Protein AF-A0A8T2TNI6-F1 (afdb_monomer)

Foldseek 3Di:
DDPDPVDDPDPVVVVCCQVVPDPVVVQVVQKDADDPVVCVVPVDGIHRDDPPDDD

Nearest PDB structures (foldseek):
  7r81-assembly1_a1  TM=9.907E-01  e=3.297E-06  Neurospora crassa
  7oyb-assembly1_Y1  TM=9.788E-01  e=5.454E-06  Danio rerio
  8jiv-assembly1_CY  TM=9.872E-01  e=5.860E-06  Triticum aestivum
  6p5j-assembly1_AY  TM=9.840E-01  e=7.272E-06  Oryctolagus cuniculus
  6zu5-assembly1_LY0  TM=9.657E-01  e=1.293E-05  Paranosema locustae

Structure (mmCIF, N/CA/C/O backbone):
data_AF-A0A8T2TNI6-F1
#
_entry.id   AF-A0A8T2TNI6-F1
#
loop_
_atom_site.group_PDB
_atom_site.id
_atom_site.type_symbol
_atom_site.label_atom_id
_atom_site.label_alt_id
_atom_site.label_comp_id
_atom_site.label_asym_id
_atom_site.label_entity_id
_atom_site.label_seq_id
_atom_site.pdbx_PDB_ins_code
_atom_site.Cartn_x
_atom_site.Cartn_y
_atom_site.Cartn_z
_atom_site.occupancy
_atom_site.B_iso_or_equiv
_atom_site.auth_seq_id
_atom_site.auth_comp_id
_atom_site.auth_asym_id
_atom_site.auth_atom_id
_atom_site.pdbx_PDB_model_num
ATOM 1 N N . MET A 1 1 ? 12.591 -22.091 1.407 1.00 79.81 1 MET A N 1
ATOM 2 C CA . MET A 1 1 ? 13.147 -21.797 0.065 1.00 79.81 1 MET A CA 1
ATOM 3 C C . MET A 1 1 ? 12.006 -21.653 -0.929 1.00 79.81 1 MET A C 1
ATOM 5 O O . MET A 1 1 ? 10.968 -22.268 -0.738 1.00 79.81 1 MET A O 1
ATOM 9 N N . LYS A 1 2 ? 12.172 -20.827 -1.961 1.00 87.94 2 LYS A N 1
ATOM 10 C CA . LYS A 1 2 ? 11.180 -20.662 -3.031 1.00 87.94 2 LYS A CA 1
ATOM 11 C C . LYS A 1 2 ? 11.367 -21.776 -4.067 1.00 87.94 2 LYS A C 1
ATO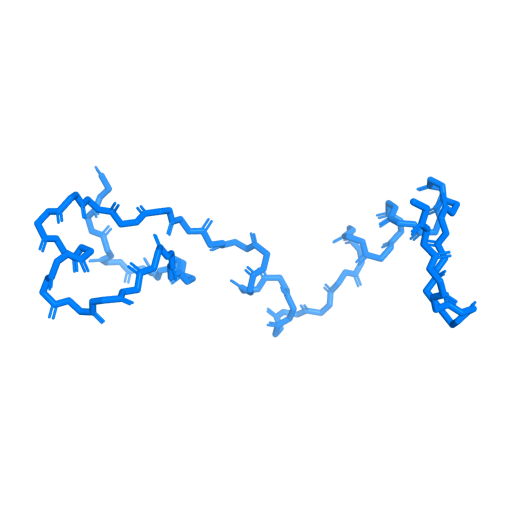M 13 O O . LYS A 1 2 ? 12.435 -21.838 -4.664 1.00 87.94 2 LYS A O 1
ATOM 18 N N . PHE A 1 3 ? 10.339 -22.595 -4.294 1.00 94.44 3 PHE A N 1
ATOM 19 C CA . PHE A 1 3 ? 10.391 -23.733 -5.227 1.00 94.44 3 PHE A CA 1
ATOM 20 C C . PHE A 1 3 ? 9.949 -23.392 -6.657 1.00 94.44 3 PHE A C 1
ATOM 22 O O . PHE A 1 3 ? 10.369 -24.050 -7.599 1.00 94.44 3 PHE A O 1
ATOM 29 N N . ASN A 1 4 ? 9.130 -22.350 -6.838 1.00 94.75 4 ASN A N 1
ATOM 30 C CA . ASN A 1 4 ? 8.665 -21.947 -8.164 1.00 94.75 4 ASN A CA 1
ATOM 31 C C . ASN A 1 4 ? 9.764 -21.160 -8.914 1.00 94.75 4 ASN A C 1
ATOM 33 O O . ASN A 1 4 ? 10.146 -20.079 -8.443 1.00 94.75 4 ASN A O 1
ATOM 37 N N . PRO A 1 5 ? 10.246 -21.640 -10.077 1.00 93.00 5 PRO A N 1
ATOM 38 C CA . PRO A 1 5 ? 11.285 -20.959 -10.848 1.00 93.00 5 PRO A CA 1
ATOM 39 C C . PRO A 1 5 ? 10.809 -19.643 -11.487 1.00 93.00 5 PRO A C 1
ATOM 41 O O . PRO A 1 5 ? 11.622 -18.741 -11.685 1.00 93.00 5 PRO A O 1
ATOM 44 N N . ALA A 1 6 ? 9.508 -19.487 -11.759 1.00 94.62 6 ALA A N 1
ATOM 45 C CA . ALA A 1 6 ? 8.954 -18.298 -12.414 1.00 94.62 6 ALA A CA 1
ATOM 46 C C . ALA A 1 6 ? 8.903 -17.062 -11.498 1.00 94.62 6 ALA A C 1
ATOM 48 O O . ALA A 1 6 ? 8.898 -15.923 -11.966 1.00 94.62 6 ALA A O 1
ATOM 49 N N . VAL A 1 7 ? 8.887 -17.260 -10.178 1.00 93.12 7 VAL A N 1
ATOM 50 C CA . VAL A 1 7 ? 8.864 -16.156 -9.213 1.00 93.12 7 VAL A CA 1
ATOM 51 C C . VAL A 1 7 ? 10.297 -15.709 -8.948 1.00 93.12 7 VAL A C 1
ATOM 53 O O . VAL A 1 7 ? 11.151 -16.520 -8.611 1.00 93.12 7 VAL A O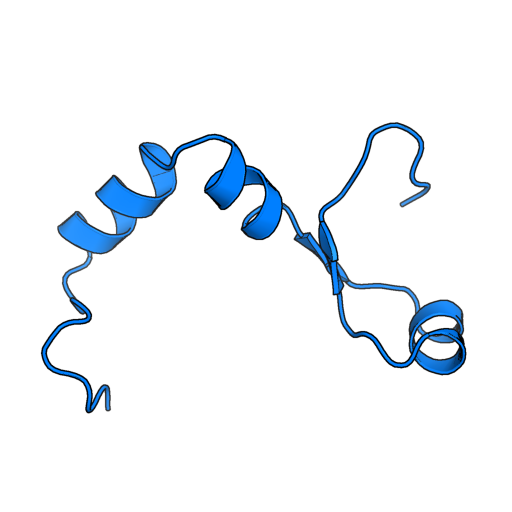 1
ATOM 56 N N . SER A 1 8 ? 10.610 -14.420 -9.067 1.00 93.62 8 SER A N 1
ATOM 57 C CA . SER A 1 8 ? 11.975 -13.931 -8.821 1.00 93.62 8 SER A CA 1
ATOM 58 C C . SER A 1 8 ? 12.222 -13.633 -7.334 1.00 93.62 8 SER A C 1
ATOM 60 O O . SER A 1 8 ? 11.358 -13.069 -6.675 1.00 93.62 8 SER A O 1
ATOM 62 N N . SER A 1 9 ? 13.412 -13.953 -6.813 1.00 93.88 9 SER A N 1
ATOM 63 C CA . SER A 1 9 ? 13.867 -13.568 -5.457 1.00 93.88 9 SER A CA 1
ATOM 64 C C . SER A 1 9 ? 14.802 -12.348 -5.460 1.00 93.88 9 SER A C 1
ATOM 66 O O . SER A 1 9 ? 15.342 -11.965 -4.429 1.00 93.88 9 SER A O 1
ATOM 68 N N . SER A 1 10 ? 15.014 -11.729 -6.626 1.00 96.25 10 SER A N 1
ATOM 69 C CA . SER A 1 10 ? 15.868 -10.548 -6.761 1.00 96.25 10 SER A CA 1
ATOM 70 C C . SER A 1 10 ? 15.184 -9.316 -6.163 1.00 96.25 10 SER A C 1
ATOM 72 O O . SER A 1 10 ? 14.094 -8.933 -6.595 1.00 96.25 10 SER A O 1
ATOM 74 N N . HIS A 1 11 ? 15.861 -8.646 -5.229 1.00 96.75 11 HIS A N 1
ATOM 75 C CA . HIS A 1 11 ? 15.361 -7.439 -4.565 1.00 96.75 11 HIS A CA 1
ATOM 76 C C . HIS A 1 11 ? 15.011 -6.316 -5.558 1.00 96.75 11 HIS A C 1
ATOM 78 O O . HIS A 1 11 ? 13.961 -5.684 -5.447 1.00 96.75 11 HIS A O 1
ATOM 84 N N . ARG A 1 12 ? 15.840 -6.118 -6.595 1.00 97.88 12 ARG A N 1
ATOM 85 C CA . ARG A 1 12 ? 15.601 -5.114 -7.647 1.00 97.88 12 ARG A CA 1
ATOM 86 C C . ARG A 1 12 ? 14.294 -5.371 -8.399 1.00 97.88 12 ARG A C 1
ATOM 88 O O . ARG A 1 12 ? 13.534 -4.434 -8.631 1.00 97.88 12 ARG A O 1
ATOM 95 N N . LYS A 1 13 ? 14.034 -6.630 -8.776 1.00 96.62 13 LYS A N 1
ATOM 96 C CA . LYS A 1 13 ? 12.811 -7.014 -9.497 1.00 96.62 13 LYS A CA 1
ATOM 97 C C . LYS A 1 13 ? 11.578 -6.819 -8.613 1.00 96.62 13 LYS A C 1
ATOM 99 O O . LYS A 1 13 ? 10.643 -6.168 -9.059 1.00 96.62 13 LYS A O 1
ATOM 104 N N . SER A 1 14 ? 11.636 -7.274 -7.359 1.00 95.69 14 SER A N 1
ATOM 105 C CA . SER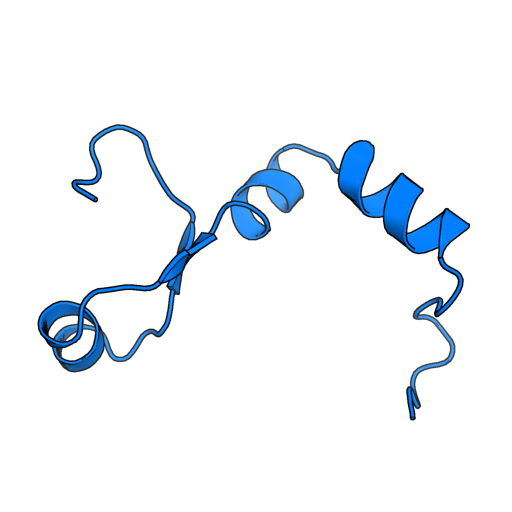 A 1 14 ? 10.543 -7.130 -6.383 1.00 95.69 14 SER A CA 1
ATOM 106 C C . SER A 1 14 ? 10.155 -5.665 -6.135 1.00 95.69 14 SER A C 1
ATOM 108 O O . SER A 1 14 ? 8.983 -5.294 -6.220 1.00 95.69 14 SER A O 1
ATOM 110 N N . ARG A 1 15 ? 11.145 -4.787 -5.928 1.00 97.19 15 ARG A N 1
ATOM 111 C CA . ARG A 1 15 ? 10.896 -3.347 -5.752 1.00 97.19 15 ARG A CA 1
ATOM 112 C C . ARG A 1 15 ? 10.260 -2.723 -6.984 1.00 97.19 15 ARG A C 1
ATOM 114 O O . ARG A 1 15 ? 9.278 -2.001 -6.850 1.00 97.19 15 ARG A O 1
ATOM 121 N N . LYS A 1 16 ? 10.790 -3.017 -8.178 1.00 97.00 16 LYS A N 1
ATOM 122 C CA . LYS A 1 16 ? 10.218 -2.501 -9.426 1.00 97.00 16 LYS A CA 1
ATOM 123 C C . LYS A 1 16 ? 8.751 -2.917 -9.550 1.00 97.00 16 LYS A C 1
ATOM 125 O O . LYS A 1 16 ? 7.912 -2.051 -9.735 1.00 97.00 16 LYS A O 1
ATOM 130 N N . THR A 1 17 ? 8.437 -4.201 -9.358 1.00 96.00 17 THR A N 1
ATOM 131 C CA . THR A 1 17 ? 7.055 -4.698 -9.451 1.00 96.00 17 THR A CA 1
ATOM 132 C C . THR A 1 17 ? 6.118 -4.085 -8.418 1.00 96.00 17 THR A C 1
ATOM 134 O O . THR A 1 17 ? 4.959 -3.867 -8.740 1.00 96.00 17 THR A O 1
ATOM 137 N N . HIS A 1 18 ? 6.597 -3.786 -7.207 1.00 95.62 18 HIS A N 1
ATOM 138 C CA . HIS A 1 18 ? 5.784 -3.147 -6.173 1.00 95.62 18 HIS A CA 1
ATOM 139 C C . HIS A 1 18 ? 5.446 -1.694 -6.533 1.00 95.62 18 HIS A C 1
ATOM 141 O O . HIS A 1 18 ? 4.286 -1.299 -6.505 1.00 95.62 18 HIS A O 1
ATOM 147 N N . PHE A 1 19 ? 6.453 -0.898 -6.905 1.00 96.00 19 PHE A N 1
ATOM 148 C CA . PH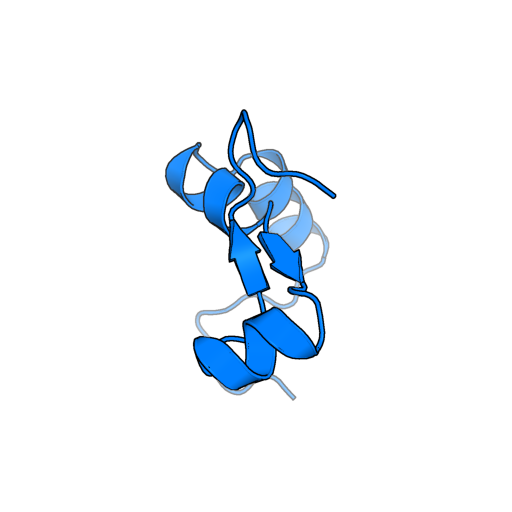E A 1 19 ? 6.264 0.535 -7.151 1.00 96.00 19 PHE A CA 1
ATOM 149 C C . PHE A 1 19 ? 5.643 0.857 -8.513 1.00 96.00 19 PHE A C 1
ATOM 151 O O . PHE A 1 19 ? 5.037 1.912 -8.659 1.00 96.00 19 PHE A O 1
ATOM 158 N N . THR A 1 20 ? 5.766 -0.029 -9.505 1.00 96.94 20 THR A N 1
ATOM 159 C CA . THR A 1 20 ? 5.162 0.157 -10.838 1.00 96.94 20 THR A CA 1
ATOM 160 C C . THR A 1 20 ? 3.928 -0.722 -11.059 1.00 96.94 20 THR A C 1
ATOM 162 O O . THR A 1 20 ? 3.586 -1.014 -12.204 1.00 96.94 20 THR A O 1
ATOM 165 N N . ALA A 1 21 ? 3.303 -1.224 -9.991 1.00 96.12 21 ALA A N 1
ATOM 166 C CA . ALA A 1 21 ? 2.126 -2.082 -10.090 1.00 96.12 21 ALA A CA 1
ATOM 167 C C . ALA A 1 21 ? 0.925 -1.325 -10.698 1.00 96.12 21 ALA A C 1
ATOM 169 O O . ALA A 1 21 ? 0.738 -0.150 -10.397 1.00 96.12 21 ALA A O 1
ATOM 170 N N . PRO A 1 22 ? 0.069 -1.963 -11.514 1.00 97.56 22 PRO A N 1
ATOM 171 C CA . PRO A 1 22 ? -1.184 -1.355 -11.964 1.00 97.56 22 PRO A CA 1
ATOM 172 C C . PRO A 1 22 ? -2.201 -1.244 -10.814 1.00 97.56 22 PRO A C 1
ATOM 174 O O . PRO A 1 22 ? -2.095 -1.936 -9.799 1.00 97.56 22 PRO A O 1
ATOM 177 N N . SER A 1 23 ? -3.235 -0.416 -10.991 1.00 95.25 23 SER A N 1
ATOM 178 C CA . SER A 1 23 ? -4.234 -0.101 -9.951 1.00 95.25 23 SER A CA 1
ATOM 179 C C . SER A 1 23 ? -4.944 -1.329 -9.367 1.00 95.25 23 SER A C 1
ATOM 181 O O . SER A 1 23 ? -5.180 -1.400 -8.161 1.00 95.25 23 SER A O 1
ATOM 183 N N . SER A 1 24 ? -5.246 -2.330 -10.199 1.00 95.81 24 SER A N 1
ATOM 184 C CA . SER A 1 24 ? -5.869 -3.586 -9.768 1.00 95.81 24 SER A CA 1
ATOM 185 C C . SER A 1 24 ? -5.010 -4.345 -8.756 1.00 95.81 24 SER A C 1
ATOM 187 O O . SER A 1 24 ? -5.543 -4.904 -7.798 1.00 95.81 24 SER A O 1
ATOM 189 N N . VAL A 1 25 ? -3.690 -4.320 -8.944 1.00 96.31 25 VAL A N 1
ATOM 190 C CA . VAL A 1 25 ? -2.708 -4.961 -8.066 1.00 96.31 25 VAL A CA 1
ATOM 191 C C . VAL A 1 25 ? -2.440 -4.090 -6.842 1.00 96.31 25 VAL A C 1
ATOM 193 O O . VAL A 1 25 ? -2.426 -4.614 -5.730 1.00 96.31 25 VAL A O 1
ATOM 196 N N . MET A 1 26 ? -2.310 -2.767 -7.014 1.00 94.62 26 MET A N 1
ATOM 197 C CA . MET A 1 26 ? -2.153 -1.838 -5.887 1.00 94.62 26 MET A CA 1
ATOM 198 C C . MET A 1 26 ? -3.292 -1.978 -4.876 1.00 94.62 26 MET A C 1
ATOM 200 O O . MET A 1 26 ? -3.031 -2.037 -3.681 1.00 94.62 26 MET A O 1
ATOM 204 N N . ARG A 1 27 ? -4.542 -2.123 -5.338 1.00 95.75 27 ARG A N 1
ATOM 205 C CA . ARG A 1 27 ? -5.699 -2.333 -4.455 1.00 95.75 27 ARG A CA 1
ATOM 206 C C . ARG A 1 27 ? -5.513 -3.536 -3.528 1.00 95.75 27 ARG A C 1
ATOM 208 O O . ARG A 1 27 ? -5.851 -3.463 -2.357 1.00 95.75 27 ARG A O 1
ATOM 215 N N . VAL A 1 28 ? -4.985 -4.644 -4.047 1.00 95.19 28 VAL A N 1
ATOM 216 C CA . VAL A 1 28 ? -4.750 -5.860 -3.251 1.00 95.19 28 VAL A CA 1
ATOM 217 C C . VAL A 1 28 ? -3.580 -5.671 -2.285 1.00 95.19 28 VAL A C 1
ATOM 219 O O . VAL A 1 28 ? -3.654 -6.137 -1.153 1.00 95.19 28 VAL A O 1
ATOM 222 N N . LEU A 1 29 ? -2.525 -4.966 -2.707 1.00 94.44 29 LEU A N 1
ATOM 223 C CA . LEU A 1 29 ? -1.394 -4.618 -1.838 1.00 94.44 29 LEU A CA 1
ATOM 224 C C . LEU A 1 29 ? -1.825 -3.698 -0.683 1.00 94.44 29 LEU A C 1
ATOM 226 O O . LEU A 1 29 ? -1.340 -3.848 0.435 1.00 94.44 29 LEU A O 1
ATOM 230 N N . MET A 1 30 ? -2.774 -2.794 -0.931 1.00 94.88 30 MET A N 1
ATOM 231 C CA . MET A 1 30 ? -3.360 -1.874 0.051 1.00 94.88 30 MET A CA 1
ATOM 232 C C . MET A 1 30 ? -4.488 -2.536 0.864 1.00 94.88 30 MET A C 1
ATOM 234 O O . MET A 1 30 ? -5.615 -2.042 0.927 1.00 94.88 30 MET A O 1
ATOM 238 N N . S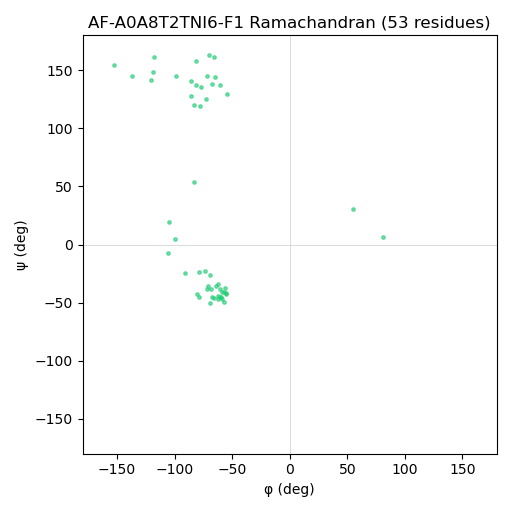ER A 1 31 ? -4.188 -3.682 1.478 1.00 95.06 31 SER A N 1
ATOM 239 C CA . SER A 1 31 ? -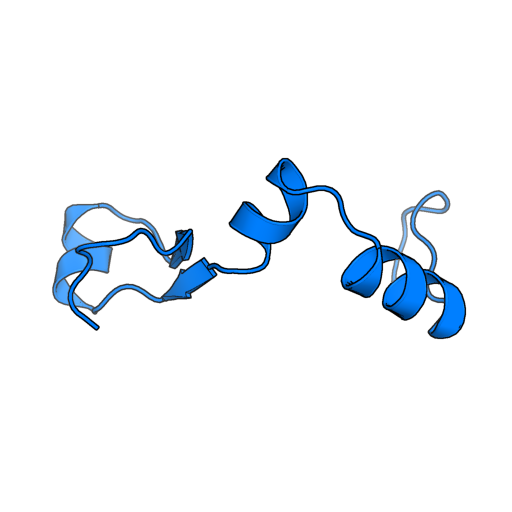5.112 -4.400 2.367 1.00 95.06 31 SER A CA 1
ATOM 240 C C . SER A 1 31 ? -4.841 -4.123 3.845 1.00 95.06 31 SER A C 1
ATOM 242 O O . SER A 1 31 ? -3.681 -4.016 4.245 1.00 95.06 31 SER A O 1
ATOM 244 N N . ALA A 1 32 ? -5.900 -4.081 4.656 1.00 94.88 32 ALA A N 1
ATOM 245 C CA . ALA A 1 32 ? -5.825 -3.916 6.106 1.00 94.88 32 ALA A CA 1
ATOM 246 C C . ALA A 1 32 ? -6.421 -5.133 6.845 1.00 94.88 32 ALA A C 1
ATOM 248 O O . ALA A 1 32 ? -7.332 -5.793 6.327 1.00 94.88 32 ALA A O 1
ATOM 249 N N . PRO A 1 33 ? -5.904 -5.487 8.038 1.00 95.12 33 PRO A N 1
ATOM 250 C CA . PRO A 1 33 ? -6.469 -6.554 8.857 1.00 95.12 33 PRO A CA 1
ATOM 251 C C . PRO A 1 33 ? -7.806 -6.134 9.479 1.00 95.12 33 PRO A C 1
ATOM 253 O O . PRO A 1 33 ? -7.967 -5.000 9.907 1.00 95.12 33 PRO A O 1
ATOM 256 N N . LEU A 1 34 ? -8.736 -7.082 9.603 1.00 95.12 34 LEU A N 1
ATOM 257 C CA . LEU A 1 34 ? -10.016 -6.845 10.279 1.00 95.12 34 LEU A CA 1
ATOM 258 C C . LEU A 1 34 ? -9.890 -6.956 11.813 1.00 95.12 34 LEU A C 1
ATOM 260 O O . LEU A 1 34 ? -8.996 -7.644 12.329 1.00 95.12 34 LEU A O 1
ATOM 264 N N . SER A 1 35 ? -10.815 -6.337 12.549 1.00 94.56 35 SER A N 1
ATOM 265 C CA . SER A 1 35 ? -10.956 -6.518 14.003 1.00 94.56 35 SER A CA 1
ATOM 266 C C . SER A 1 35 ? -11.381 -7.954 14.355 1.00 94.56 35 SER A C 1
ATOM 268 O O . SER A 1 35 ? -11.878 -8.694 13.505 1.00 94.56 35 SER A O 1
ATOM 270 N N . SER A 1 36 ? -11.182 -8.390 15.602 1.00 93.75 36 SER A N 1
ATOM 271 C CA . SER A 1 36 ? -11.513 -9.761 16.037 1.00 93.75 36 SER A CA 1
ATOM 272 C C . SER A 1 36 ? -12.994 -10.110 15.842 1.00 93.75 36 SER A C 1
ATOM 274 O O . SER A 1 36 ? -13.308 -11.195 15.356 1.00 93.75 36 SER A O 1
ATOM 276 N N . ALA A 1 37 ? -13.902 -9.176 16.136 1.00 93.81 37 ALA A N 1
ATOM 277 C CA . ALA A 1 37 ? -15.339 -9.356 15.930 1.00 93.81 37 ALA A CA 1
ATOM 278 C C . ALA A 1 37 ? -15.692 -9.554 14.444 1.00 93.81 37 ALA A C 1
ATOM 280 O O . ALA A 1 37 ? -16.445 -10.463 14.093 1.00 93.81 37 ALA A O 1
ATOM 281 N N . LEU A 1 38 ? -15.100 -8.747 13.557 1.00 94.62 38 LEU A N 1
ATOM 282 C CA . LEU A 1 38 ? -15.331 -8.839 12.113 1.00 94.62 38 LEU A CA 1
ATOM 283 C C . LEU A 1 38 ? -14.692 -10.094 11.504 1.00 94.62 38 LEU A C 1
ATOM 285 O O . LEU A 1 38 ? -15.295 -10.722 10.633 1.00 94.62 38 LEU A O 1
ATOM 289 N N . LYS A 1 39 ? -13.519 -10.507 12.001 1.00 95.81 39 LYS A N 1
ATOM 290 C CA . LYS A 1 39 ? -12.876 -11.777 11.630 1.00 95.81 39 LYS A CA 1
ATOM 291 C C . LYS A 1 39 ? -13.764 -12.969 11.955 1.00 95.81 39 LYS A C 1
ATOM 293 O O . LYS A 1 39 ? -13.922 -13.826 11.099 1.00 95.81 39 LYS A O 1
ATOM 298 N N . ASN A 1 40 ? -14.374 -13.008 13.139 1.00 95.12 40 ASN A N 1
ATOM 299 C CA . ASN A 1 40 ? -15.253 -14.114 13.530 1.00 95.12 40 ASN A CA 1
ATOM 300 C C . ASN A 1 40 ? -16.553 -14.130 12.716 1.00 95.12 40 ASN A C 1
ATOM 302 O O . ASN A 1 40 ? -17.025 -15.196 12.335 1.00 95.12 40 ASN A O 1
ATOM 306 N N . LYS A 1 41 ? -17.114 -12.952 12.412 1.00 96.50 41 LYS A N 1
ATOM 307 C CA . LYS A 1 41 ? -18.354 -12.834 11.633 1.00 96.50 41 LYS A CA 1
ATOM 308 C C . LYS A 1 41 ? -18.183 -13.271 10.177 1.00 96.50 41 LYS A C 1
ATOM 310 O O . LYS A 1 41 ? -19.049 -13.956 9.644 1.00 96.50 41 LYS A O 1
ATOM 315 N N . TYR A 1 42 ? -17.100 -12.843 9.527 1.00 95.56 42 TYR A N 1
ATOM 316 C CA . TYR A 1 42 ? -16.896 -13.060 8.089 1.00 95.56 42 TYR A CA 1
ATOM 317 C C . TYR A 1 42 ? -15.862 -14.142 7.763 1.00 95.56 42 TYR A C 1
ATOM 319 O O . TYR A 1 42 ? -15.706 -14.498 6.601 1.00 95.56 42 TYR A O 1
ATOM 327 N N . ASN A 1 43 ? -15.156 -14.669 8.766 1.00 95.00 43 ASN A N 1
ATOM 328 C CA . ASN A 1 43 ? -14.104 -15.681 8.640 1.00 95.00 43 ASN A CA 1
ATOM 329 C C . ASN A 1 43 ? -12.965 -15.295 7.666 1.00 95.00 43 ASN A C 1
ATOM 331 O O . ASN A 1 43 ? -12.347 -16.150 7.034 1.00 95.00 43 ASN A O 1
ATOM 335 N N . VAL A 1 44 ? -12.680 -13.991 7.538 1.00 95.19 44 VAL A N 1
ATOM 336 C CA . VAL A 1 44 ? -11.642 -13.426 6.654 1.00 95.19 44 VAL A CA 1
ATOM 337 C C . VAL A 1 44 ? -10.618 -12.637 7.471 1.00 95.19 44 VAL A C 1
ATOM 339 O O . VAL A 1 44 ? -10.967 -11.931 8.412 1.00 95.19 44 VAL A O 1
ATOM 342 N N . ARG A 1 45 ? -9.331 -12.733 7.101 1.00 94.25 45 ARG A N 1
ATOM 343 C CA . ARG A 1 45 ? -8.219 -12.085 7.824 1.00 94.25 45 ARG A CA 1
ATOM 344 C C . ARG A 1 45 ? -8.060 -10.590 7.519 1.00 94.25 45 ARG A C 1
ATOM 346 O O . ARG A 1 45 ? -7.811 -9.818 8.448 1.00 94.25 45 ARG A O 1
ATOM 353 N N . SER A 1 46 ? -8.135 -10.207 6.247 1.00 94.62 46 SER A N 1
ATOM 354 C CA . SER A 1 46 ? -7.875 -8.848 5.752 1.00 94.62 46 SER A CA 1
ATOM 355 C C . SER A 1 46 ? -8.657 -8.556 4.474 1.00 94.62 46 SER A C 1
ATOM 357 O O . SER A 1 46 ? -8.989 -9.476 3.725 1.00 94.62 46 SER A O 1
ATOM 359 N N . VAL A 1 47 ? -8.928 -7.276 4.221 1.00 94.06 47 VAL A N 1
ATOM 360 C CA . VAL A 1 47 ? -9.682 -6.793 3.053 1.00 94.06 47 VAL A CA 1
ATOM 361 C C . VAL A 1 47 ? -8.975 -5.555 2.474 1.00 94.06 47 VAL A C 1
ATOM 363 O O . VAL A 1 47 ? -8.363 -4.803 3.236 1.00 94.06 47 VAL A O 1
ATOM 366 N N . PRO A 1 48 ? -8.981 -5.344 1.142 1.00 95.69 48 PRO A N 1
ATOM 367 C CA . PRO A 1 48 ? -8.568 -4.080 0.536 1.00 95.69 48 PRO A CA 1
ATOM 368 C C . PRO A 1 48 ? -9.342 -2.895 1.105 1.00 95.69 48 PRO A C 1
ATOM 370 O O . PRO A 1 48 ? -10.570 -2.932 1.114 1.00 95.69 48 PRO A O 1
ATOM 373 N N . VAL A 1 49 ? -8.630 -1.852 1.525 1.00 93.19 49 VAL A N 1
ATOM 374 C CA . VAL A 1 49 ? -9.253 -0.661 2.117 1.00 93.19 49 VAL A CA 1
ATOM 375 C C . VAL A 1 49 ? -10.058 0.091 1.061 1.00 93.19 49 VAL A C 1
ATOM 377 O O . VAL A 1 49 ? -9.606 0.257 -0.082 1.00 93.19 49 VAL A O 1
ATOM 380 N N . ARG A 1 50 ? -11.243 0.569 1.439 1.00 93.69 50 ARG A N 1
ATOM 381 C CA . ARG A 1 50 ? -12.047 1.485 0.635 1.00 93.69 50 ARG A CA 1
ATOM 382 C C . ARG A 1 50 ? -12.259 2.817 1.339 1.00 93.69 50 ARG A C 1
A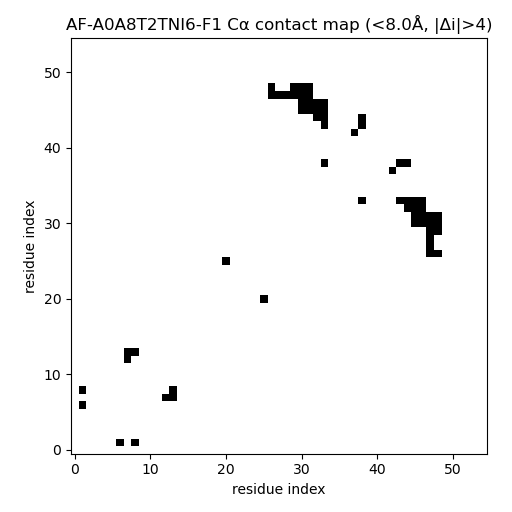TOM 384 O O . ARG A 1 50 ? -12.064 2.969 2.539 1.00 93.69 50 ARG A O 1
ATOM 391 N N . LYS A 1 51 ? -12.632 3.810 0.531 1.00 91.56 51 LYS A N 1
ATOM 392 C CA . LYS A 1 51 ? -13.168 5.064 1.047 1.00 91.56 51 LYS A CA 1
ATOM 393 C C . LYS A 1 51 ? -14.437 4.721 1.834 1.00 91.56 51 LYS A C 1
ATOM 395 O O . LYS A 1 51 ? -15.206 3.887 1.364 1.00 91.56 51 LYS A O 1
ATOM 400 N N . ASP A 1 52 ? -14.597 5.349 2.993 1.00 92.75 52 ASP A N 1
ATOM 401 C CA . ASP A 1 52 ? -15.722 5.173 3.922 1.00 92.75 52 ASP A CA 1
ATOM 402 C C . ASP A 1 52 ? -15.639 3.941 4.856 1.00 92.75 52 ASP A C 1
ATOM 404 O O . ASP A 1 52 ? -16.569 3.706 5.623 1.00 92.75 52 ASP A O 1
ATOM 408 N N . ASP A 1 53 ? -14.523 3.195 4.863 1.00 90.81 53 ASP A N 1
ATOM 409 C CA . ASP A 1 53 ? -14.235 2.221 5.930 1.00 90.81 53 ASP A CA 1
ATOM 410 C C . ASP A 1 53 ? -13.732 2.942 7.201 1.00 90.81 53 ASP A C 1
ATOM 412 O O . ASP A 1 53 ? -12.860 3.813 7.129 1.00 90.81 53 ASP A O 1
ATOM 416 N N . GLU A 1 54 ? -14.242 2.555 8.374 1.00 88.88 54 GLU A N 1
ATOM 417 C CA . GLU A 1 54 ? -13.711 2.977 9.680 1.00 88.88 54 GLU A CA 1
ATO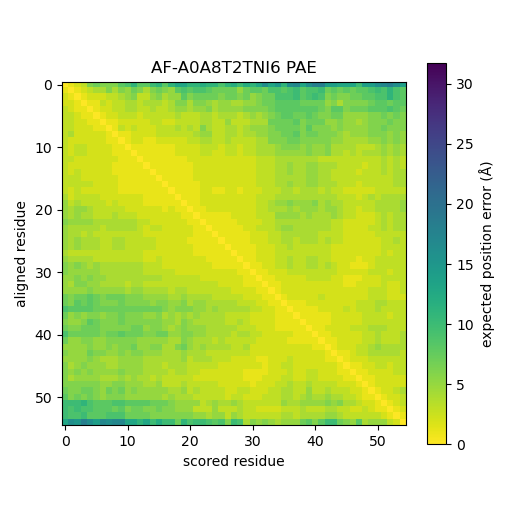M 418 C C . GLU A 1 54 ? -12.495 2.115 10.072 1.00 88.88 54 GLU A C 1
ATOM 420 O O . GLU A 1 54 ? -12.511 0.893 9.886 1.00 88.88 54 GLU A O 1
ATOM 425 N N . VAL A 1 55 ? -11.438 2.750 10.603 1.00 84.56 55 VAL A N 1
ATOM 426 C CA . VAL A 1 55 ? -10.134 2.125 10.924 1.00 84.56 55 VAL A CA 1
ATOM 427 C C . VAL A 1 55 ? -9.858 2.143 12.420 1.00 84.56 55 VAL A C 1
ATOM 429 O O . VAL A 1 55 ? -9.948 3.240 13.013 1.00 84.56 55 VAL A O 1
#

Secondary structure (DSSP, 8-state):
----TTS---HHHHHHHHHT--HHHHHHHSEEEPPHHHHHHH--SEEE--TT---

pLDDT: mean 94.31, std 3.02, range [79.81, 97.88]

Organism: Ceratopteris richardii (NCBI:txid49495)

Sequence (55 aa):
MKFNPAVSS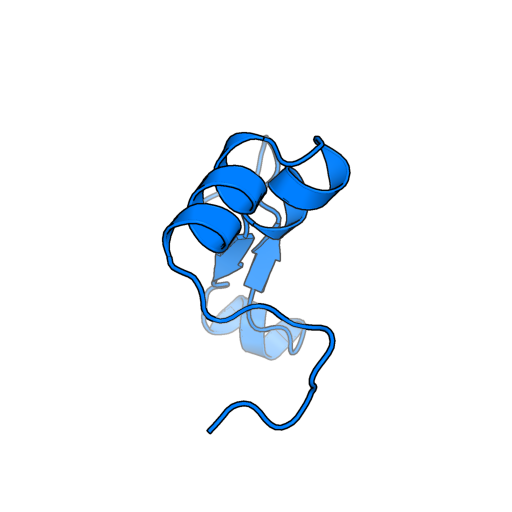SHRKSRKTHFTAPSSVMRVLMSAPLSSALKNKYNVRSVPVRKDDEV

Radius of gyration: 15.27 Å; Cα contacts (8 Å, |Δi|>4): 31; chains: 1; bounding box: 34×29×28 Å

Solvent-accessible surface area (backbone atoms only — not comparable to full-atom values): 3666 Å² total; per-residue (Å²): 135,87,82,60,83,89,62,80,87,50,66,69,60,52,52,49,54,64,78,69,47,56,70,80,54,44,46,62,72,50,48,44,75,55,55,73,70,55,22,69,74,68,74,47,69,60,47,58,70,58,92,90,66,89,133

Mean predicted aligned error: 3.72 Å

InterPro domains:
  IPR005756 Large ribosomal subunit protein uL24, eukaryota_archaea [PF16906] (8-50)
  IPR005756 Large ribosomal subunit protein uL24, eukaryota_archaea [PTHR11143] (1-55)
  IPR005756 Large ribosomal subunit protein uL24, eukaryota_archaea [TIGR01080] (8-55)
  IPR008991 Translation protein SH3-like domain superfamily [SSF50104] (8-55)
  IPR014722 Large ribosomal subunit protein uL2, domain 2 [G3DSA:2.30.30.30] (1-55)